Protein AF-A0A9Q3DB22-F1 (afdb_monomer_lite)

Organism: NCBI:txid1389203

Foldseek 3Di:
DDPPDLDEDDPVLAAPQPCLVSVVVVLCVSCVVVVNNCQLQVVDDPVRVVVVCVVPVCSLLSLLCNNCRSYDVVLSVVCCVPCVSGSNRVSVVSCCVRPPDPPPD

Structure (mmCIF, N/CA/C/O backbone):
data_AF-A0A9Q3DB22-F1
#
_entry.id   AF-A0A9Q3DB22-F1
#
loop_
_atom_site.group_PDB
_atom_site.id
_atom_site.type_symbol
_atom_site.label_atom_id
_atom_site.label_alt_id
_atom_site.label_comp_id
_atom_site.label_asym_id
_atom_site.label_entity_id
_atom_site.label_seq_id
_atom_site.pdbx_PDB_ins_code
_atom_site.Cartn_x
_atom_site.Cartn_y
_atom_site.Cartn_z
_atom_site.occupancy
_atom_site.B_iso_or_equiv
_atom_site.auth_seq_id
_atom_site.auth_comp_id
_atom_site.auth_asym_id
_atom_site.auth_atom_id
_atom_site.pdbx_PDB_model_num
ATOM 1 N N . MET A 1 1 ? 4.079 -16.963 -19.706 1.00 36.50 1 MET A N 1
ATOM 2 C CA . MET A 1 1 ? 4.841 -16.254 -18.656 1.00 36.50 1 MET A CA 1
ATOM 3 C C . MET A 1 1 ? 4.178 -16.580 -17.336 1.00 36.50 1 MET A C 1
ATOM 5 O O . MET A 1 1 ? 2.956 -16.636 -17.311 1.00 36.50 1 MET A O 1
ATOM 9 N N . GLY A 1 2 ? 4.958 -16.966 -16.324 1.00 39.62 2 GLY A N 1
ATOM 10 C CA . GLY A 1 2 ? 4.424 -17.506 -15.075 1.00 39.62 2 GLY A CA 1
ATOM 11 C C . GLY A 1 2 ? 3.479 -16.516 -14.401 1.00 39.62 2 GLY A C 1
ATOM 12 O O . GLY A 1 2 ? 3.788 -15.331 -14.333 1.00 39.62 2 GLY A O 1
ATOM 13 N N . ASN A 1 3 ? 2.340 -17.014 -13.921 1.00 41.59 3 ASN A N 1
ATOM 14 C CA . ASN A 1 3 ? 1.507 -16.312 -12.953 1.00 41.59 3 ASN A CA 1
ATOM 15 C C . ASN A 1 3 ? 2.346 -16.118 -11.682 1.00 41.59 3 ASN A C 1
ATOM 17 O O . ASN A 1 3 ? 2.286 -16.944 -10.772 1.00 41.59 3 ASN A O 1
ATOM 21 N N . GLU A 1 4 ? 3.178 -15.079 -11.625 1.00 53.97 4 GLU A N 1
ATOM 22 C CA . GLU A 1 4 ? 3.718 -14.631 -10.350 1.00 53.97 4 GLU A CA 1
ATOM 23 C C . GLU A 1 4 ? 2.545 -14.065 -9.559 1.00 53.97 4 GLU A C 1
ATOM 25 O O . GLU A 1 4 ? 2.113 -12.932 -9.754 1.00 53.97 4 GLU A O 1
ATOM 30 N N . SER A 1 5 ? 1.975 -14.902 -8.695 1.00 64.12 5 SER A N 1
ATOM 31 C CA . SER A 1 5 ? 1.011 -14.467 -7.697 1.00 64.12 5 SER A CA 1
ATOM 32 C C . SER A 1 5 ? 1.608 -13.294 -6.927 1.00 64.12 5 SER A C 1
ATOM 34 O O . SER A 1 5 ? 2.730 -13.401 -6.412 1.00 64.12 5 SER A O 1
ATOM 36 N N . ASN A 1 6 ? 0.862 -12.190 -6.841 1.00 66.06 6 ASN A N 1
ATOM 37 C CA . ASN A 1 6 ? 1.247 -11.063 -6.003 1.00 66.06 6 ASN A CA 1
ATOM 38 C C . ASN A 1 6 ? 1.545 -11.588 -4.594 1.00 66.06 6 ASN A C 1
ATOM 40 O O . ASN A 1 6 ? 0.722 -12.312 -4.035 1.00 66.06 6 ASN A O 1
ATOM 44 N N . PRO A 1 7 ? 2.724 -11.297 -4.029 1.00 74.56 7 PRO A N 1
ATOM 45 C CA . PRO A 1 7 ? 3.089 -11.850 -2.740 1.00 74.56 7 PRO A CA 1
ATOM 46 C C . PRO A 1 7 ? 2.141 -11.336 -1.652 1.00 74.56 7 PRO A C 1
ATOM 48 O O . PRO A 1 7 ? 1.988 -10.130 -1.442 1.00 74.56 7 PRO A O 1
ATOM 51 N N . GLU A 1 8 ? 1.522 -12.277 -0.950 1.00 82.25 8 GLU A N 1
ATOM 52 C CA . GLU A 1 8 ? 0.626 -12.015 0.168 1.00 82.25 8 GLU A CA 1
ATOM 53 C C . GLU A 1 8 ? 1.306 -12.369 1.490 1.00 82.25 8 GLU A C 1
ATOM 55 O O . GLU A 1 8 ? 1.993 -13.382 1.638 1.00 82.25 8 GLU A O 1
ATOM 60 N N . LEU A 1 9 ? 1.088 -11.517 2.479 1.00 85.00 9 LEU A N 1
ATOM 61 C CA . LEU A 1 9 ? 1.342 -11.801 3.872 1.00 85.00 9 LEU A CA 1
ATOM 62 C C . LEU A 1 9 ? 0.326 -12.841 4.352 1.00 85.00 9 LEU A C 1
ATOM 64 O O . LEU A 1 9 ? -0.841 -12.822 3.957 1.00 85.00 9 LEU A O 1
ATOM 68 N N . SER A 1 10 ? 0.742 -13.713 5.273 1.00 84.56 10 SER A N 1
ATOM 69 C CA . SER A 1 10 ? -0.202 -14.596 5.969 1.00 84.56 10 SER A CA 1
ATOM 70 C C . SER A 1 10 ? -1.300 -13.773 6.649 1.00 84.56 10 SER A C 1
ATOM 72 O O . SER A 1 10 ? -0.995 -12.705 7.178 1.00 84.56 10 SER A O 1
ATOM 74 N N . ASP A 1 11 ? -2.528 -14.284 6.736 1.00 84.56 11 ASP A N 1
ATOM 75 C CA . ASP A 1 11 ? -3.693 -13.511 7.203 1.00 84.56 11 ASP A CA 1
ATOM 76 C C . ASP A 1 11 ? -3.505 -12.822 8.564 1.00 84.56 11 ASP A C 1
ATOM 78 O O . ASP A 1 11 ? -3.943 -11.688 8.746 1.00 84.56 11 ASP A O 1
ATOM 82 N N . LYS A 1 12 ? -2.764 -13.437 9.499 1.00 82.69 12 LYS A N 1
ATOM 83 C CA . LYS A 1 12 ? -2.403 -12.830 10.801 1.00 82.69 12 LYS A CA 1
ATOM 84 C C . LYS A 1 12 ? -1.609 -11.517 10.695 1.00 82.69 12 LYS A C 1
ATOM 86 O O . LYS A 1 12 ? -1.485 -10.790 11.678 1.00 82.69 12 LYS A O 1
ATOM 91 N N . TYR A 1 13 ? -1.034 -11.239 9.531 1.00 86.38 13 TYR A N 1
ATOM 92 C CA . TYR A 1 13 ? -0.198 -10.078 9.238 1.00 86.38 13 TYR A CA 1
ATOM 93 C C . TYR A 1 13 ? -0.866 -9.086 8.288 1.00 86.38 13 TYR A C 1
ATOM 95 O O . TYR A 1 13 ? -0.332 -7.993 8.128 1.00 86.38 13 TYR A O 1
ATOM 103 N N . LYS A 1 14 ? -2.024 -9.420 7.698 1.00 91.25 14 LYS A N 1
ATOM 104 C CA . LYS A 1 14 ? -2.820 -8.470 6.911 1.00 91.25 14 LYS A CA 1
ATOM 105 C C . LYS A 1 14 ? -3.361 -7.360 7.811 1.00 91.25 14 LYS A C 1
ATOM 107 O O . LYS A 1 14 ? -3.577 -7.562 9.007 1.00 91.25 14 LYS A O 1
ATOM 112 N N . LEU A 1 15 ? -3.566 -6.172 7.251 1.00 92.75 15 LEU A N 1
ATOM 113 C CA . LEU A 1 15 ? -4.030 -5.016 8.021 1.00 92.75 15 LEU A CA 1
ATOM 114 C C . LEU A 1 15 ? -5.473 -5.231 8.491 1.00 92.75 15 LEU A C 1
ATOM 116 O O . LEU A 1 15 ? -6.366 -5.345 7.660 1.00 92.75 15 LEU A O 1
ATOM 120 N N . THR A 1 16 ? -5.716 -5.253 9.800 1.00 87.25 16 THR A N 1
ATOM 121 C CA . THR A 1 16 ? -7.048 -5.466 10.408 1.00 87.25 16 THR A CA 1
ATOM 122 C C . THR A 1 16 ? -7.541 -4.271 11.225 1.00 87.25 16 THR A C 1
ATOM 124 O O . THR A 1 16 ? -8.594 -4.339 11.850 1.00 87.25 16 THR A O 1
ATOM 127 N N . GLY A 1 17 ? -6.796 -3.163 11.212 1.00 81.56 17 GLY A N 1
ATOM 128 C CA . GLY A 1 17 ? -7.147 -1.906 11.876 1.00 81.56 17 GLY A CA 1
ATOM 129 C C . GLY A 1 17 ? -6.308 -1.593 13.115 1.00 81.56 17 GLY A C 1
ATOM 130 O O . GLY A 1 17 ? -5.917 -0.451 13.315 1.00 81.56 17 GLY A O 1
ATOM 131 N N . TYR A 1 18 ? -5.955 -2.600 13.912 1.00 85.75 18 TYR A N 1
ATOM 132 C CA . TYR A 1 18 ? -5.201 -2.398 15.162 1.00 85.75 18 TYR A CA 1
ATOM 133 C C . TYR A 1 18 ? -3.712 -2.725 15.039 1.00 85.75 18 TYR A C 1
ATOM 135 O O . TYR A 1 18 ? -2.917 -2.395 15.913 1.00 85.75 18 TYR A O 1
ATOM 143 N N . ASN A 1 19 ? -3.318 -3.380 13.949 1.00 91.88 19 ASN A N 1
ATOM 144 C CA . ASN A 1 19 ? -1.964 -3.878 13.739 1.00 91.88 19 ASN A CA 1
ATOM 145 C C . ASN A 1 19 ? -1.154 -3.027 12.752 1.00 91.88 19 ASN A C 1
ATOM 147 O O . ASN A 1 19 ? -0.167 -3.521 12.215 1.00 91.88 19 ASN A O 1
ATOM 151 N N . TYR A 1 20 ? -1.540 -1.767 12.511 1.00 92.44 20 TYR A N 1
ATOM 152 C CA . TYR A 1 20 ? -0.947 -0.938 11.457 1.00 92.44 20 TYR A CA 1
ATOM 153 C C . TYR A 1 20 ? 0.580 -0.838 11.525 1.00 92.44 20 TYR A C 1
ATOM 155 O O . TYR A 1 20 ? 1.244 -1.060 10.519 1.00 92.44 20 TYR A O 1
ATOM 163 N N . ILE A 1 21 ? 1.155 -0.566 12.702 1.00 92.25 21 ILE A N 1
ATOM 164 C CA . ILE A 1 21 ? 2.617 -0.450 12.863 1.00 92.25 21 ILE A CA 1
ATOM 165 C C . ILE A 1 21 ? 3.323 -1.741 12.442 1.00 92.25 21 ILE A C 1
ATOM 167 O O . ILE A 1 21 ? 4.307 -1.714 11.702 1.00 92.25 21 ILE A O 1
ATOM 171 N N . TYR A 1 22 ? 2.790 -2.877 12.884 1.00 92.38 22 TYR A N 1
ATOM 172 C CA . TYR A 1 22 ? 3.362 -4.179 12.584 1.00 92.38 22 TYR A CA 1
ATOM 173 C C . TYR A 1 22 ? 3.166 -4.555 11.109 1.00 92.38 22 TYR A C 1
ATOM 175 O O . TYR A 1 22 ? 4.121 -4.966 10.452 1.00 92.38 22 TYR A O 1
ATOM 183 N N . TRP A 1 23 ? 1.972 -4.323 10.556 1.00 94.81 23 TRP A N 1
ATOM 184 C CA . TRP A 1 23 ? 1.682 -4.468 9.128 1.00 94.81 23 TRP A CA 1
ATOM 185 C C . TRP A 1 23 ? 2.630 -3.622 8.271 1.00 94.81 23 TRP A C 1
ATOM 187 O O . TRP A 1 23 ? 3.233 -4.138 7.335 1.00 94.81 23 TRP A O 1
ATOM 197 N N . LYS A 1 24 ? 2.843 -2.351 8.632 1.00 94.56 24 LYS A N 1
ATOM 198 C CA . LYS A 1 24 ? 3.721 -1.419 7.913 1.00 94.56 24 LYS A CA 1
ATOM 199 C C . LYS A 1 24 ? 5.156 -1.935 7.860 1.00 94.56 24 LYS A C 1
ATOM 201 O O . LYS A 1 24 ? 5.813 -1.818 6.827 1.00 94.56 24 LYS A O 1
ATOM 206 N N . GLN A 1 25 ? 5.640 -2.539 8.946 1.00 94.00 25 GLN A N 1
ATOM 207 C CA . GLN A 1 25 ? 6.960 -3.165 8.978 1.00 94.00 25 GLN A CA 1
ATOM 208 C C . GLN A 1 25 ? 7.045 -4.380 8.041 1.00 94.00 25 GLN A C 1
ATOM 210 O O . GLN A 1 25 ? 8.017 -4.492 7.295 1.00 94.00 25 GLN A O 1
ATOM 215 N N . GLN A 1 26 ? 6.031 -5.254 8.030 1.00 95.00 26 GLN A N 1
ATOM 216 C CA . GLN A 1 26 ? 5.989 -6.403 7.113 1.00 95.00 26 GLN A CA 1
ATOM 217 C C . GLN A 1 26 ? 5.909 -5.956 5.647 1.00 95.00 26 GLN A C 1
ATOM 219 O O . GLN A 1 26 ? 6.654 -6.445 4.797 1.00 95.00 26 GLN A O 1
ATOM 224 N N . MET A 1 27 ? 5.065 -4.965 5.364 1.00 95.31 27 MET A N 1
ATOM 225 C CA . MET A 1 27 ? 4.914 -4.390 4.031 1.00 95.31 27 MET A CA 1
ATOM 226 C C . MET A 1 27 ? 6.182 -3.717 3.539 1.00 95.31 27 MET A C 1
ATOM 228 O O . MET A 1 27 ? 6.558 -3.909 2.388 1.00 95.31 27 MET A O 1
ATOM 232 N N . ARG A 1 28 ? 6.884 -2.972 4.399 1.00 94.94 28 ARG A N 1
ATOM 233 C CA . ARG A 1 28 ? 8.176 -2.382 4.043 1.00 94.94 28 ARG A CA 1
ATOM 234 C C . ARG A 1 28 ? 9.157 -3.451 3.567 1.00 94.94 28 ARG A C 1
ATOM 236 O O . ARG A 1 28 ? 9.756 -3.281 2.510 1.00 94.94 28 ARG A O 1
ATOM 243 N N . SER A 1 29 ? 9.303 -4.547 4.313 1.00 93.25 29 SER A N 1
ATOM 244 C CA . SER A 1 29 ? 10.181 -5.656 3.921 1.00 93.25 29 SER A CA 1
ATOM 245 C C . SER A 1 29 ? 9.767 -6.251 2.575 1.00 93.25 29 SER A C 1
ATOM 247 O O . SER A 1 29 ? 10.608 -6.427 1.697 1.00 93.25 29 SER A O 1
ATOM 249 N N . LEU A 1 30 ? 8.468 -6.493 2.379 1.00 92.88 30 LEU A N 1
ATOM 250 C CA . LEU A 1 30 ? 7.952 -7.056 1.135 1.00 92.88 30 LEU A CA 1
ATOM 251 C C . LEU A 1 30 ? 8.207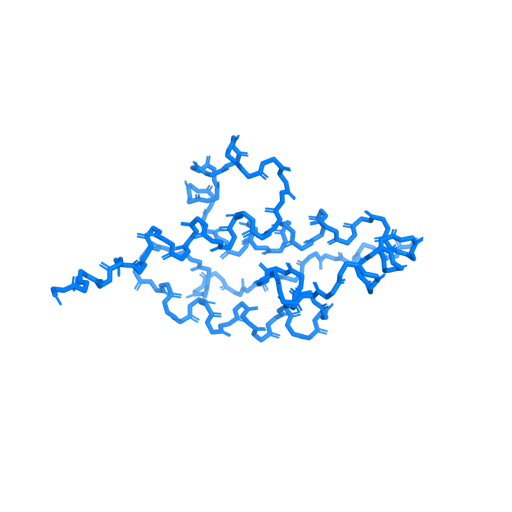 -6.145 -0.078 1.00 92.88 30 LEU A C 1
ATOM 253 O O . LEU A 1 30 ? 8.674 -6.602 -1.122 1.00 92.88 30 LEU A O 1
ATOM 257 N N . LEU A 1 31 ? 7.936 -4.848 0.070 1.00 93.44 31 LEU A N 1
ATOM 258 C CA . LEU A 1 31 ? 8.133 -3.849 -0.979 1.00 93.44 31 LEU A CA 1
ATOM 259 C C . LEU A 1 31 ? 9.615 -3.631 -1.300 1.00 93.44 31 LEU A C 1
ATOM 261 O O . LEU A 1 31 ? 9.943 -3.391 -2.458 1.00 93.44 31 LEU A O 1
ATOM 265 N N . LEU A 1 32 ? 10.513 -3.730 -0.313 1.00 92.69 32 LEU A N 1
ATOM 266 C CA . LEU A 1 32 ? 11.960 -3.663 -0.541 1.00 92.69 32 LEU A CA 1
ATOM 267 C C . LEU A 1 32 ? 12.457 -4.866 -1.348 1.00 92.69 32 LEU A C 1
ATOM 269 O O . LEU A 1 32 ? 13.182 -4.675 -2.319 1.00 92.69 32 LEU A O 1
ATOM 273 N N . ILE A 1 33 ? 12.020 -6.082 -1.001 1.00 91.00 33 ILE A N 1
ATOM 274 C CA . ILE A 1 33 ? 12.389 -7.310 -1.730 1.00 91.00 33 ILE A CA 1
ATOM 275 C C . ILE A 1 33 ? 11.943 -7.235 -3.195 1.00 91.00 33 ILE A C 1
ATOM 277 O O . ILE A 1 33 ? 12.666 -7.669 -4.086 1.00 91.00 33 ILE A O 1
ATOM 281 N N . ARG A 1 34 ? 10.766 -6.655 -3.454 1.00 87.19 34 ARG A N 1
ATOM 282 C CA . ARG A 1 34 ? 10.235 -6.459 -4.812 1.00 87.19 34 ARG A CA 1
ATOM 283 C C . ARG A 1 34 ? 10.738 -5.186 -5.501 1.00 87.19 34 ARG A C 1
ATOM 285 O O . ARG A 1 34 ? 10.396 -4.942 -6.649 1.00 87.19 34 ARG A O 1
ATOM 292 N N . GLY A 1 35 ? 11.542 -4.369 -4.821 1.00 89.94 35 GLY A N 1
ATOM 293 C CA . GLY A 1 35 ? 12.073 -3.122 -5.369 1.00 89.94 35 GLY A CA 1
ATOM 294 C C . GLY A 1 35 ? 11.026 -2.025 -5.589 1.00 89.94 35 GLY A C 1
ATOM 295 O O . GLY A 1 35 ? 11.294 -1.097 -6.346 1.00 89.94 35 GLY A O 1
ATOM 296 N N . TYR A 1 36 ? 9.855 -2.104 -4.951 1.00 92.44 36 TYR A N 1
ATOM 297 C CA . TYR A 1 36 ? 8.756 -1.137 -5.077 1.00 92.44 36 TYR A CA 1
ATOM 298 C C . TYR A 1 36 ? 8.737 -0.076 -3.976 1.00 92.44 36 TYR A C 1
ATOM 300 O O . TYR A 1 36 ? 7.992 0.891 -4.095 1.00 92.44 36 TYR A O 1
ATOM 308 N N . TYR A 1 37 ? 9.535 -0.233 -2.916 1.00 93.69 37 TYR A N 1
ATOM 309 C CA . TYR A 1 37 ? 9.462 0.633 -1.736 1.00 93.69 37 TYR A CA 1
ATOM 310 C C . TYR A 1 37 ? 9.587 2.125 -2.071 1.00 93.69 37 TYR A C 1
ATOM 312 O O . TYR A 1 37 ? 8.668 2.873 -1.760 1.00 93.69 37 TYR A O 1
ATOM 320 N N . ASP A 1 38 ? 10.646 2.538 -2.775 1.00 93.00 38 ASP A N 1
ATOM 321 C CA . ASP A 1 38 ? 10.878 3.953 -3.108 1.00 93.00 38 ASP A CA 1
ATOM 322 C C . ASP A 1 38 ? 9.738 4.557 -3.943 1.00 93.00 38 ASP A C 1
ATOM 324 O O . ASP A 1 38 ? 9.398 5.729 -3.800 1.00 93.00 38 ASP A O 1
ATOM 328 N N . MET A 1 39 ? 9.125 3.758 -4.818 1.00 92.94 39 MET A N 1
ATOM 329 C CA . MET A 1 39 ? 7.981 4.173 -5.633 1.00 92.94 39 MET A CA 1
ATOM 330 C C . MET A 1 39 ? 6.745 4.405 -4.758 1.00 92.94 39 MET A C 1
ATOM 332 O O . MET A 1 39 ? 6.074 5.433 -4.842 1.00 92.94 39 MET A O 1
ATOM 336 N N . VAL A 1 40 ? 6.462 3.440 -3.883 1.00 94.19 40 VAL A N 1
ATOM 337 C CA . VAL A 1 40 ? 5.325 3.468 -2.960 1.00 94.19 40 VAL A CA 1
ATOM 338 C C . VAL A 1 40 ? 5.454 4.615 -1.959 1.00 94.19 40 VAL A C 1
ATOM 340 O O . VAL A 1 40 ? 4.455 5.235 -1.622 1.00 94.19 40 VAL A O 1
ATOM 343 N N . THR A 1 41 ? 6.664 4.941 -1.506 1.00 93.81 41 THR A N 1
ATOM 344 C CA . THR A 1 41 ? 6.902 6.051 -0.572 1.00 93.81 41 THR A CA 1
ATOM 345 C C . THR A 1 41 ? 7.108 7.402 -1.260 1.00 93.81 41 THR A C 1
ATOM 347 O O . THR A 1 41 ? 7.272 8.408 -0.573 1.00 93.81 41 THR A O 1
ATOM 350 N N . GLY A 1 42 ? 7.115 7.452 -2.598 1.00 90.50 42 GLY A N 1
ATOM 351 C CA . GLY A 1 42 ? 7.374 8.679 -3.361 1.00 90.50 42 GLY A CA 1
ATOM 352 C C . GLY A 1 42 ? 8.824 9.175 -3.277 1.00 90.50 42 GLY A C 1
ATOM 353 O O . GLY A 1 42 ? 9.098 10.332 -3.579 1.00 90.50 42 GLY A O 1
ATOM 354 N N . GLN A 1 43 ? 9.753 8.319 -2.851 1.00 91.19 43 GLN A N 1
ATOM 355 C CA . GLN A 1 43 ? 11.186 8.610 -2.738 1.00 91.19 43 GLN A CA 1
ATOM 356 C C . GLN A 1 43 ? 11.955 8.326 -4.038 1.00 91.19 43 GLN A C 1
ATOM 358 O O . GLN A 1 43 ? 13.132 8.669 -4.153 1.00 91.19 43 GLN A O 1
ATOM 363 N N . GLN A 1 44 ? 11.314 7.694 -5.022 1.00 87.75 44 GLN A N 1
ATOM 364 C CA . GLN A 1 44 ? 11.912 7.415 -6.322 1.00 87.75 44 GLN A CA 1
ATOM 365 C C . GLN A 1 44 ? 12.053 8.693 -7.165 1.00 87.75 44 GLN A C 1
ATOM 367 O O . GLN A 1 44 ? 11.117 9.483 -7.271 1.00 87.75 44 GLN A O 1
ATOM 372 N N . SER A 1 45 ? 13.213 8.884 -7.807 1.00 88.06 45 SER A N 1
ATOM 373 C CA . SER A 1 45 ? 13.404 10.004 -8.734 1.00 88.06 45 SER A CA 1
ATOM 374 C C . SER A 1 45 ? 12.538 9.849 -9.999 1.00 88.06 45 SER A C 1
ATOM 376 O O . SER A 1 45 ? 12.350 8.720 -10.466 1.00 88.06 45 SER A O 1
ATOM 378 N N . PRO A 1 46 ? 12.052 10.956 -10.600 1.00 84.44 46 PRO A N 1
ATOM 379 C CA . PRO A 1 46 ? 11.215 10.908 -11.804 1.00 84.44 46 PRO A CA 1
ATOM 380 C C . PRO A 1 46 ? 11.863 10.179 -12.989 1.00 84.44 46 PRO A C 1
ATOM 382 O O . PRO A 1 46 ? 11.194 9.414 -13.685 1.00 84.44 46 PRO A O 1
ATOM 385 N N . ASP A 1 47 ? 13.171 10.360 -13.185 1.00 84.44 47 ASP A N 1
ATOM 386 C CA . ASP A 1 47 ? 13.910 9.731 -14.287 1.00 84.44 47 ASP A CA 1
ATOM 387 C C . ASP A 1 47 ? 13.952 8.206 -14.127 1.00 84.44 47 ASP A C 1
ATOM 389 O O . ASP A 1 47 ? 13.581 7.463 -15.036 1.00 84.44 47 ASP A O 1
ATOM 393 N N . LYS A 1 48 ? 14.299 7.730 -12.924 1.00 82.12 48 LYS A N 1
ATOM 394 C CA . LYS A 1 48 ? 14.351 6.297 -12.600 1.00 82.12 48 LYS A CA 1
ATOM 395 C C . LYS A 1 48 ? 12.966 5.652 -12.666 1.00 82.12 48 LYS A C 1
ATOM 397 O O . LYS A 1 48 ? 12.854 4.487 -13.038 1.00 82.12 48 LYS A O 1
ATOM 402 N N . PHE A 1 49 ? 11.924 6.386 -12.272 1.00 81.31 49 PHE A N 1
ATOM 403 C CA . PHE A 1 49 ? 10.538 5.937 -12.385 1.00 81.31 49 PHE A CA 1
ATOM 404 C C . PHE A 1 49 ? 10.157 5.734 -13.856 1.00 81.31 49 PHE A C 1
ATOM 406 O O . PHE A 1 49 ? 9.772 4.634 -14.239 1.00 81.31 49 PHE A O 1
ATOM 413 N N . THR A 1 50 ? 10.394 6.746 -14.695 1.00 82.88 50 THR A N 1
ATOM 414 C CA . THR A 1 50 ? 10.079 6.711 -16.132 1.00 82.88 50 THR A CA 1
ATOM 415 C C . THR A 1 50 ? 10.819 5.5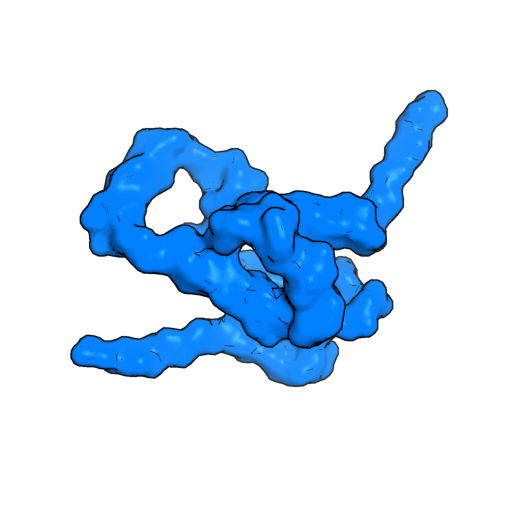88 -16.865 1.00 82.88 50 THR A C 1
ATOM 417 O O . THR A 1 50 ? 10.254 4.926 -17.734 1.00 82.88 50 THR A O 1
ATOM 420 N N . GLU A 1 51 ? 12.092 5.351 -16.542 1.00 86.50 51 GLU A N 1
ATOM 421 C CA . GLU A 1 51 ? 12.856 4.241 -17.123 1.00 86.50 51 GLU A CA 1
ATOM 422 C C . GLU A 1 51 ? 12.289 2.878 -16.722 1.00 86.50 51 GLU A C 1
ATOM 424 O O . GLU A 1 51 ? 12.163 1.991 -17.566 1.00 86.50 51 GLU A O 1
ATOM 429 N N . GLN A 1 52 ? 11.903 2.705 -15.457 1.00 81.88 52 GLN A N 1
ATOM 430 C CA . GLN A 1 52 ? 11.344 1.441 -14.983 1.00 81.88 52 GLN A CA 1
ATOM 431 C C . GLN A 1 52 ? 9.924 1.191 -15.477 1.00 81.88 52 GLN A C 1
ATOM 433 O O . GLN A 1 52 ? 9.616 0.040 -15.754 1.00 81.88 52 GLN A O 1
ATOM 438 N N . GLU A 1 53 ? 9.102 2.220 -15.672 1.00 82.50 53 GLU A N 1
ATOM 439 C CA . GLU A 1 53 ? 7.788 2.072 -16.314 1.00 82.50 53 GLU A CA 1
ATOM 440 C C . GLU A 1 53 ? 7.897 1.673 -17.790 1.00 82.50 53 GLU A C 1
ATOM 442 O O . GLU A 1 53 ? 7.046 0.955 -18.303 1.00 82.50 53 GLU A O 1
ATOM 447 N N . LYS A 1 54 ? 8.960 2.086 -18.491 1.00 86.06 54 LYS A N 1
ATOM 448 C CA . LYS A 1 54 ? 9.216 1.608 -19.861 1.00 86.06 54 LYS A CA 1
ATOM 449 C C . LYS A 1 54 ? 9.599 0.128 -19.895 1.00 86.06 54 LYS A C 1
ATOM 451 O O . LYS A 1 54 ? 9.287 -0.552 -20.868 1.00 86.06 54 LYS A O 1
ATOM 456 N N . ILE A 1 55 ? 10.313 -0.344 -18.872 1.00 88.31 55 ILE A N 1
ATOM 457 C CA . ILE A 1 55 ? 10.766 -1.738 -18.751 1.00 88.31 55 ILE A CA 1
ATOM 458 C C . ILE A 1 55 ? 9.627 -2.640 -18.256 1.00 88.31 55 ILE A C 1
ATOM 460 O O . ILE A 1 55 ? 9.478 -3.759 -18.739 1.00 88.31 55 ILE A O 1
ATOM 464 N N . ASP A 1 56 ? 8.835 -2.146 -17.308 1.00 85.81 56 ASP A N 1
ATOM 465 C CA . ASP A 1 56 ? 7.723 -2.838 -16.663 1.00 85.81 56 ASP A CA 1
ATOM 466 C C . ASP A 1 56 ? 6.528 -1.874 -16.512 1.00 85.81 56 ASP A C 1
ATOM 468 O O . ASP A 1 56 ? 6.386 -1.203 -15.482 1.00 85.81 56 ASP A O 1
ATOM 472 N N . PRO A 1 57 ? 5.666 -1.778 -17.542 1.00 86.31 57 PRO A N 1
ATOM 473 C CA . PRO A 1 57 ? 4.504 -0.887 -17.535 1.00 86.31 57 PRO A CA 1
ATOM 474 C C . PRO A 1 57 ? 3.468 -1.220 -16.454 1.00 86.31 57 PRO A C 1
ATOM 476 O O . PRO A 1 57 ? 2.707 -0.349 -16.028 1.00 86.31 57 PRO A O 1
ATOM 479 N N . ASP A 1 58 ? 3.439 -2.470 -15.984 1.00 89.25 58 ASP A N 1
ATOM 480 C CA . ASP A 1 58 ? 2.461 -2.948 -15.005 1.00 89.25 58 ASP A CA 1
ATOM 481 C C . ASP A 1 58 ? 2.922 -2.743 -13.560 1.00 89.25 58 ASP A C 1
ATOM 483 O O . ASP A 1 58 ? 2.130 -2.874 -12.624 1.00 89.25 58 ASP A O 1
ATOM 487 N N . ARG A 1 59 ? 4.179 -2.346 -13.355 1.00 88.44 59 ARG A N 1
ATOM 488 C CA . ARG A 1 59 ? 4.805 -2.125 -12.047 1.00 88.44 59 ARG A CA 1
ATOM 489 C C . ARG A 1 59 ? 3.943 -1.328 -11.068 1.00 88.44 59 ARG A C 1
ATOM 491 O O . ARG A 1 59 ? 3.804 -1.709 -9.903 1.00 88.44 59 ARG A O 1
ATOM 498 N N . THR A 1 60 ? 3.358 -0.224 -11.528 1.00 90.31 60 THR A N 1
ATOM 499 C CA . THR A 1 60 ? 2.499 0.643 -10.707 1.00 90.31 60 THR A CA 1
ATOM 500 C C . THR A 1 60 ? 1.241 -0.099 -10.248 1.00 90.31 60 THR A C 1
ATOM 502 O O . THR A 1 60 ? 0.896 -0.059 -9.063 1.00 90.31 60 THR A O 1
ATOM 505 N N . HIS A 1 61 ? 0.605 -0.845 -11.154 1.00 91.12 61 HIS A N 1
ATOM 506 C CA . HIS A 1 61 ? -0.568 -1.665 -10.855 1.00 91.12 61 HIS A CA 1
ATOM 507 C C . HIS A 1 61 ? -0.228 -2.823 -9.912 1.00 91.12 61 HIS A C 1
ATOM 509 O O . HIS A 1 61 ? -0.960 -3.071 -8.953 1.00 91.12 61 HIS A O 1
ATOM 515 N N . ILE A 1 62 ? 0.905 -3.495 -10.130 1.00 91.56 62 ILE A N 1
ATOM 516 C CA . ILE A 1 62 ? 1.385 -4.593 -9.283 1.00 91.56 62 ILE A CA 1
ATOM 517 C C . ILE A 1 62 ? 1.651 -4.091 -7.862 1.00 91.56 62 ILE A C 1
ATOM 519 O O . ILE A 1 62 ? 1.192 -4.698 -6.894 1.00 91.56 62 ILE A O 1
ATOM 523 N N . ALA A 1 63 ? 2.338 -2.959 -7.706 1.00 92.31 63 ALA A N 1
ATOM 524 C 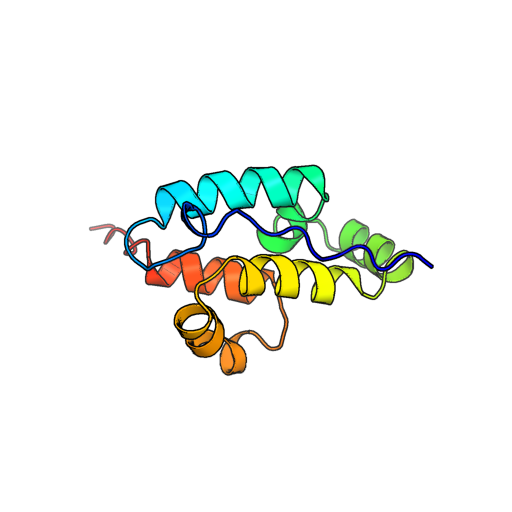CA . ALA A 1 63 ? 2.594 -2.386 -6.389 1.00 92.31 63 ALA A CA 1
ATOM 525 C C . ALA A 1 63 ? 1.302 -1.973 -5.669 1.00 92.31 63 ALA A C 1
ATOM 527 O O . ALA A 1 63 ? 1.175 -2.216 -4.467 1.00 92.31 63 ALA A O 1
ATOM 528 N N . TYR A 1 64 ? 0.327 -1.405 -6.390 1.00 93.25 64 TYR A N 1
ATOM 529 C CA . TYR A 1 64 ? -0.992 -1.107 -5.826 1.00 93.2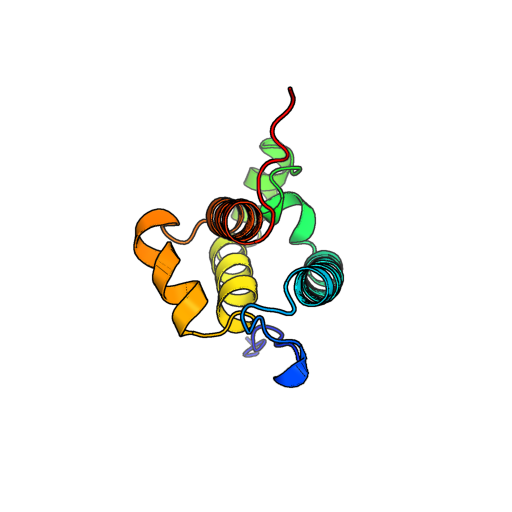5 64 TYR A CA 1
ATOM 530 C C . TYR A 1 64 ? -1.687 -2.382 -5.344 1.00 93.25 64 TYR A C 1
ATOM 532 O O . TYR A 1 64 ? -2.136 -2.453 -4.198 1.00 93.25 64 TYR A O 1
ATOM 540 N N . ALA A 1 65 ? -1.721 -3.412 -6.193 1.00 92.12 65 ALA A N 1
ATOM 541 C CA . ALA A 1 65 ? -2.340 -4.690 -5.876 1.00 92.12 65 ALA A CA 1
ATOM 542 C C . ALA A 1 65 ? -1.686 -5.352 -4.657 1.00 92.12 65 ALA A C 1
ATOM 544 O O . ALA A 1 65 ? -2.397 -5.829 -3.780 1.00 92.12 65 ALA A O 1
ATOM 545 N N . ILE A 1 66 ? -0.354 -5.320 -4.544 1.00 93.12 66 ILE A N 1
ATOM 546 C CA . ILE A 1 66 ? 0.366 -5.842 -3.374 1.00 93.12 66 ILE A CA 1
ATOM 547 C C . ILE A 1 66 ? -0.083 -5.135 -2.093 1.00 93.12 66 ILE A C 1
ATOM 549 O O . ILE A 1 66 ? -0.365 -5.806 -1.105 1.00 93.12 66 ILE A O 1
ATOM 553 N N . ILE A 1 67 ? -0.179 -3.803 -2.077 1.00 93.81 67 ILE A N 1
ATOM 554 C CA . ILE A 1 67 ? -0.634 -3.084 -0.877 1.00 93.81 67 ILE A CA 1
ATOM 555 C C . ILE A 1 67 ? -2.091 -3.444 -0.570 1.00 93.81 67 ILE A C 1
ATOM 557 O O . ILE A 1 67 ? -2.397 -3.832 0.556 1.00 93.81 67 ILE A O 1
ATOM 561 N N . SER A 1 68 ? -2.961 -3.388 -1.579 1.00 92.44 68 SER A N 1
ATOM 562 C CA . SER A 1 68 ? -4.397 -3.641 -1.445 1.00 92.44 68 SER A CA 1
ATOM 563 C C . SER A 1 68 ? -4.714 -5.058 -0.954 1.00 92.44 68 SER A C 1
ATOM 565 O O . SER A 1 68 ? -5.507 -5.220 -0.029 1.00 92.44 68 SER A O 1
ATOM 567 N N . LEU A 1 69 ? -4.078 -6.089 -1.521 1.00 91.69 69 LEU A N 1
ATOM 568 C CA . LEU A 1 69 ? -4.269 -7.498 -1.137 1.00 91.69 69 LEU A CA 1
ATOM 569 C C . LEU A 1 69 ? -3.805 -7.788 0.294 1.00 91.69 69 LEU A C 1
ATOM 571 O O . LEU A 1 69 ? -4.313 -8.692 0.959 1.00 91.69 69 LEU A O 1
ATOM 575 N N . ASN A 1 70 ? -2.837 -7.008 0.774 1.00 93.25 70 ASN A N 1
ATOM 576 C CA . ASN A 1 70 ? -2.311 -7.120 2.126 1.00 93.25 70 ASN A CA 1
ATOM 577 C C . ASN A 1 70 ? -3.057 -6.244 3.137 1.00 93.25 70 ASN A C 1
ATOM 579 O O . ASN A 1 70 ? -2.753 -6.284 4.334 1.00 93.25 70 ASN A O 1
ATOM 583 N N . CYS A 1 71 ? -4.064 -5.497 2.694 1.00 90.25 71 CYS A N 1
ATOM 584 C CA . CYS A 1 71 ? -5.060 -4.890 3.558 1.00 90.25 71 CYS A CA 1
ATOM 585 C C . CYS A 1 71 ? -6.271 -5.819 3.723 1.00 90.25 71 CYS A C 1
ATOM 587 O O . CYS A 1 71 ? -6.589 -6.619 2.846 1.00 90.25 71 CYS A O 1
ATOM 589 N N . ASN A 1 72 ? -7.013 -5.697 4.828 1.00 85.38 72 ASN A N 1
ATOM 590 C CA . ASN A 1 72 ? -8.383 -6.207 4.837 1.00 85.38 72 ASN A CA 1
ATOM 591 C C . ASN A 1 72 ? -9.169 -5.521 3.707 1.00 85.38 72 ASN A C 1
ATOM 593 O O . ASN A 1 72 ? -9.089 -4.299 3.565 1.00 85.38 72 ASN A O 1
ATOM 597 N N . VAL A 1 73 ? -9.952 -6.293 2.946 1.00 80.06 73 VAL A N 1
ATOM 598 C CA . VAL A 1 73 ? -10.6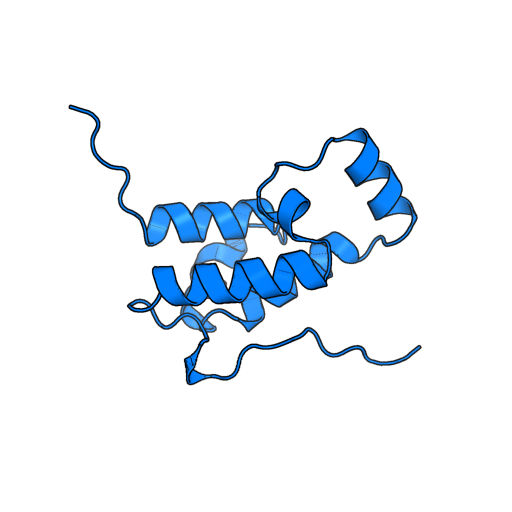92 -5.799 1.770 1.00 80.06 73 VAL A CA 1
ATOM 599 C C . VAL A 1 73 ? -11.536 -4.560 2.081 1.00 80.06 73 VAL A C 1
ATOM 601 O O . VAL A 1 73 ? -11.585 -3.635 1.278 1.00 80.06 73 VAL A O 1
ATOM 604 N N . LYS A 1 74 ? -12.119 -4.486 3.287 1.00 85.12 74 LYS A N 1
ATOM 605 C CA . LYS A 1 74 ? -12.932 -3.344 3.723 1.00 85.12 74 LYS A CA 1
ATOM 606 C C . LYS A 1 74 ? -12.115 -2.068 3.902 1.00 85.12 74 LYS A C 1
ATOM 608 O O . LYS A 1 74 ? -12.669 -0.984 3.767 1.00 85.12 74 LYS A O 1
ATOM 613 N N . ILE A 1 75 ? -10.834 -2.182 4.251 1.00 85.56 75 ILE A N 1
ATOM 614 C CA . ILE A 1 75 ? -9.929 -1.039 4.420 1.00 85.56 75 ILE A CA 1
ATOM 615 C C . ILE A 1 75 ? -9.473 -0.556 3.045 1.00 85.56 75 ILE A C 1
ATOM 617 O O . ILE A 1 75 ? -9.603 0.626 2.760 1.00 85.56 75 ILE A O 1
ATOM 621 N N . ALA A 1 76 ? -9.018 -1.462 2.172 1.00 83.31 76 ALA A N 1
ATOM 622 C CA . ALA A 1 76 ? -8.617 -1.103 0.809 1.00 83.31 76 ALA A CA 1
ATOM 623 C C . ALA A 1 76 ? -9.759 -0.402 0.049 1.00 83.31 76 ALA A C 1
ATOM 625 O O . ALA A 1 76 ? -9.572 0.695 -0.477 1.00 83.31 76 ALA A O 1
ATOM 626 N N . SER A 1 77 ? -10.979 -0.952 0.133 1.00 85.81 77 SER A N 1
ATOM 627 C CA . SER A 1 77 ? -12.158 -0.400 -0.545 1.00 85.81 77 SER A CA 1
ATOM 628 C C . SER A 1 77 ? -12.537 1.023 -0.119 1.00 85.81 77 SER A C 1
ATOM 630 O O . SER A 1 77 ? -13.213 1.726 -0.863 1.00 85.81 77 SER A O 1
ATOM 632 N N . GLN A 1 78 ? -12.111 1.480 1.067 1.00 88.19 78 GLN A N 1
ATOM 633 C CA . GLN A 1 78 ? -12.373 2.857 1.513 1.00 88.19 78 GLN A CA 1
ATOM 634 C C . GLN A 1 78 ? -11.594 3.889 0.695 1.00 88.19 78 GLN A C 1
ATOM 636 O O . GLN A 1 78 ? -11.993 5.053 0.635 1.00 88.19 78 GLN A O 1
ATOM 641 N N . PHE A 1 79 ? -10.491 3.476 0.070 1.00 86.62 79 PHE A N 1
ATOM 642 C CA . PHE A 1 79 ? -9.569 4.375 -0.610 1.00 86.62 79 PHE A CA 1
ATOM 643 C C . PHE A 1 79 ? -9.560 4.207 -2.132 1.00 86.62 79 PHE A C 1
ATOM 645 O O . PHE A 1 79 ? -8.975 5.057 -2.802 1.00 86.62 79 PHE A O 1
ATOM 652 N N . ASP A 1 80 ? -10.231 3.195 -2.690 1.00 80.75 80 ASP A N 1
ATOM 653 C CA . ASP A 1 80 ? -10.209 2.891 -4.132 1.00 80.75 80 ASP A CA 1
ATOM 654 C C . ASP A 1 80 ? -10.560 4.108 -5.003 1.00 80.75 80 ASP A C 1
ATOM 656 O O . ASP A 1 80 ? -9.799 4.480 -5.899 1.00 80.75 80 ASP A O 1
ATOM 660 N N . ASN A 1 81 ? -11.646 4.815 -4.666 1.00 80.25 81 ASN A N 1
ATOM 661 C CA . ASN A 1 81 ? -12.080 6.014 -5.397 1.00 80.25 81 ASN A CA 1
ATOM 662 C C . ASN A 1 81 ? -11.072 7.173 -5.317 1.00 80.25 81 ASN A C 1
ATOM 664 O O . ASN A 1 81 ? -11.019 8.011 -6.214 1.00 80.25 81 ASN A O 1
ATOM 668 N N . LYS A 1 82 ? -10.282 7.247 -4.238 1.00 82.69 82 LYS A N 1
ATOM 669 C CA . LYS A 1 82 ? -9.308 8.325 -4.002 1.00 82.69 82 LYS A CA 1
ATOM 670 C C . LYS A 1 82 ? -7.953 8.017 -4.637 1.00 82.69 82 LYS A C 1
ATOM 672 O O . LYS A 1 82 ? -7.246 8.935 -5.045 1.00 82.69 82 LYS A O 1
ATOM 677 N N . CYS A 1 83 ? -7.576 6.743 -4.700 1.00 83.00 83 CYS A N 1
ATOM 678 C CA . CYS A 1 83 ? -6.228 6.354 -5.091 1.00 83.00 83 CYS A CA 1
ATOM 679 C C . CYS A 1 83 ? -6.038 6.268 -6.603 1.00 83.00 83 CYS A C 1
ATOM 681 O O . CYS A 1 83 ? -4.915 6.473 -7.055 1.00 83.00 83 CYS A O 1
ATOM 683 N N . ASN A 1 84 ? -7.091 5.989 -7.385 1.00 85.62 84 ASN A N 1
ATOM 684 C CA . ASN A 1 84 ? -6.994 5.798 -8.841 1.00 85.62 84 ASN A CA 1
ATOM 685 C C . ASN A 1 84 ? -5.807 4.887 -9.228 1.00 85.62 84 ASN A C 1
ATOM 687 O O . ASN A 1 84 ? -4.975 5.250 -10.057 1.00 85.62 84 ASN A O 1
ATOM 691 N N . LEU A 1 85 ? -5.676 3.753 -8.525 1.00 83.62 85 LEU A N 1
ATOM 692 C CA . LEU A 1 85 ? -4.604 2.759 -8.693 1.00 83.62 85 LEU A CA 1
ATOM 693 C C . LEU A 1 85 ? -3.172 3.276 -8.446 1.00 83.62 85 LEU A C 1
ATOM 695 O O . LEU A 1 85 ? -2.202 2.601 -8.780 1.00 83.62 85 LEU A O 1
ATOM 699 N N . LYS A 1 86 ? -3.004 4.449 -7.821 1.00 90.56 86 LYS A N 1
ATOM 700 C CA . LYS A 1 86 ? -1.686 4.991 -7.472 1.00 90.56 86 LYS A CA 1
ATOM 701 C C . LYS A 1 86 ? -1.226 4.446 -6.116 1.00 90.56 86 LYS A C 1
ATOM 703 O O . LYS A 1 86 ? -1.799 4.826 -5.088 1.00 90.56 86 LYS A O 1
ATOM 708 N N . PRO A 1 87 ? -0.173 3.609 -6.068 1.00 92.81 87 PRO A N 1
ATOM 709 C CA . PRO A 1 87 ? 0.283 2.984 -4.828 1.00 92.81 87 PRO A CA 1
ATOM 710 C C . PRO A 1 87 ? 0.768 4.006 -3.796 1.00 92.81 87 PRO A C 1
ATOM 712 O O . PRO A 1 87 ? 0.519 3.831 -2.606 1.00 92.81 87 PRO A O 1
ATOM 715 N N . THR A 1 88 ? 1.384 5.105 -4.241 1.00 93.81 88 THR A N 1
ATOM 716 C CA . THR A 1 88 ? 1.826 6.199 -3.365 1.00 93.81 88 THR A CA 1
ATOM 717 C C . THR A 1 88 ? 0.656 6.869 -2.650 1.00 93.81 88 THR A C 1
ATOM 719 O O . THR A 1 88 ? 0.731 7.133 -1.455 1.00 93.81 88 THR A O 1
ATOM 722 N N . ILE A 1 89 ? -0.468 7.082 -3.349 1.00 93.44 89 ILE A N 1
ATOM 723 C CA . ILE A 1 89 ? -1.663 7.683 -2.740 1.00 93.44 89 ILE A CA 1
ATOM 724 C C . ILE A 1 89 ? -2.264 6.732 -1.704 1.00 93.44 89 ILE A C 1
ATOM 726 O O . ILE A 1 89 ? -2.623 7.178 -0.615 1.00 93.44 89 ILE A O 1
ATOM 730 N N . LEU A 1 90 ? -2.339 5.433 -2.013 1.00 93.81 90 LEU A N 1
ATOM 731 C CA . LEU A 1 90 ? -2.840 4.432 -1.071 1.00 93.81 90 LEU A CA 1
ATOM 732 C C . LEU A 1 90 ? -1.970 4.362 0.188 1.00 93.81 90 LEU A C 1
ATOM 734 O O . LEU A 1 90 ? -2.499 4.399 1.297 1.00 93.81 90 LEU A O 1
ATOM 738 N N . TRP A 1 91 ? -0.645 4.330 0.026 1.00 94.75 91 TRP A N 1
ATOM 739 C CA . TRP A 1 91 ? 0.298 4.332 1.144 1.00 94.75 91 TRP A CA 1
ATOM 740 C C . TRP A 1 91 ? 0.110 5.548 2.056 1.00 94.75 91 TRP A C 1
ATOM 742 O O . TRP A 1 91 ? -0.059 5.386 3.264 1.00 94.75 91 TRP A O 1
ATOM 752 N N . THR A 1 92 ? 0.051 6.754 1.483 1.00 92.94 92 THR A N 1
ATOM 753 C CA . THR A 1 92 ? -0.187 7.986 2.249 1.00 92.94 92 THR A CA 1
ATOM 754 C C . THR A 1 92 ? -1.553 7.982 2.934 1.00 92.94 92 THR A C 1
ATOM 756 O O . THR A 1 92 ? -1.645 8.363 4.096 1.00 92.94 92 THR A O 1
ATOM 759 N N . CYS A 1 93 ? -2.616 7.517 2.268 1.00 91.62 93 CYS A N 1
ATOM 760 C CA . CYS A 1 93 ? -3.944 7.450 2.884 1.00 91.62 93 CYS A CA 1
ATOM 761 C C . CYS A 1 93 ? -3.968 6.510 4.096 1.00 91.62 93 CYS A C 1
ATOM 763 O O . CYS A 1 93 ? -4.574 6.845 5.111 1.00 91.62 93 CYS A O 1
ATOM 765 N N . LEU A 1 94 ? -3.287 5.364 4.014 1.00 92.25 94 LEU A N 1
ATOM 766 C CA . LEU A 1 94 ? -3.153 4.437 5.138 1.00 92.25 94 LEU A CA 1
ATOM 767 C C . LEU A 1 94 ? -2.324 5.048 6.276 1.00 92.25 94 LEU A C 1
ATOM 769 O O . LEU A 1 94 ? -2.693 4.909 7.441 1.00 92.25 94 LEU A O 1
ATOM 773 N N . GLU A 1 95 ? -1.241 5.764 5.958 1.00 91.56 95 GLU A N 1
ATOM 774 C CA . GLU A 1 95 ? -0.465 6.504 6.957 1.00 91.56 95 GLU A CA 1
ATOM 775 C C . GLU A 1 95 ? -1.311 7.549 7.679 1.00 91.56 95 GLU A C 1
ATOM 777 O O . GLU A 1 95 ? -1.342 7.535 8.905 1.00 91.56 95 GLU A O 1
ATOM 782 N N . GLU A 1 96 ? -2.031 8.402 6.952 1.00 89.88 96 GLU A N 1
ATOM 783 C CA . GLU A 1 96 ? -2.872 9.447 7.544 1.00 89.88 96 GLU A CA 1
ATOM 784 C C . GLU A 1 96 ? -4.055 8.886 8.344 1.00 89.88 96 GLU A C 1
ATOM 786 O O . GLU A 1 96 ? -4.474 9.496 9.326 1.00 89.88 96 GLU A O 1
ATOM 791 N N . PHE A 1 97 ? -4.598 7.736 7.937 1.00 89.19 97 PHE A N 1
ATOM 792 C CA . PHE A 1 97 ? -5.720 7.103 8.626 1.00 89.19 97 PHE A CA 1
ATOM 793 C C . PHE A 1 97 ? -5.308 6.471 9.964 1.00 89.19 97 PHE A C 1
ATOM 795 O O . PHE A 1 97 ? -6.048 6.566 10.941 1.00 89.19 97 PHE A O 1
ATOM 802 N N . TYR A 1 98 ? -4.139 5.821 10.021 1.00 90.31 98 TYR A N 1
ATOM 803 C CA . TYR A 1 98 ? -3.707 5.059 11.201 1.00 90.31 98 TYR A CA 1
ATOM 804 C C . TYR A 1 98 ? -2.715 5.779 12.109 1.00 90.31 98 TYR A C 1
ATOM 806 O O . TYR A 1 98 ? -2.617 5.435 13.288 1.00 90.31 98 TYR A O 1
ATOM 814 N N . LEU A 1 99 ? -1.957 6.738 11.586 1.00 84.44 99 LEU A N 1
ATOM 815 C CA . LEU A 1 99 ? -1.075 7.584 12.377 1.00 84.44 99 LEU A CA 1
ATOM 816 C C . LEU A 1 99 ? -1.737 8.958 12.479 1.00 84.44 99 LEU A C 1
ATOM 818 O O . LEU A 1 99 ? -1.686 9.721 11.512 1.00 84.44 99 LEU A O 1
ATOM 822 N N . PRO A 1 100 ? -2.349 9.304 13.628 1.00 66.44 100 PRO A N 1
ATOM 823 C CA . PRO A 1 100 ? -2.796 10.666 13.853 1.00 66.44 100 PRO A CA 1
ATOM 824 C C . PRO A 1 100 ? -1.621 11.605 13.590 1.00 66.44 100 PRO A C 1
ATOM 826 O O . PRO A 1 100 ? -0.521 11.373 14.101 1.00 66.44 100 PRO A O 1
ATOM 829 N N . LYS A 1 101 ? -1.842 12.668 12.807 1.00 61.75 101 LYS A N 1
ATOM 830 C CA . LYS A 1 101 ? -0.878 13.767 12.733 1.00 61.75 101 LYS A CA 1
ATOM 831 C C . LYS A 1 101 ? -0.691 14.240 14.169 1.00 61.75 101 LYS A C 1
ATOM 833 O O . LYS A 1 101 ? -1.651 14.706 14.782 1.00 61.75 101 LYS A O 1
ATOM 838 N N . THR A 1 102 ? 0.503 14.065 14.732 1.00 52.81 102 THR A N 1
ATOM 839 C CA . THR A 1 102 ? 0.848 14.736 15.984 1.00 52.81 102 THR A CA 1
ATOM 840 C C . THR A 1 102 ? 0.569 16.206 15.750 1.00 52.81 102 THR A C 1
ATOM 842 O O . THR A 1 102 ? 1.182 16.803 14.864 1.00 52.81 102 THR A O 1
ATOM 845 N N . ILE A 1 103 ? -0.402 16.748 16.484 1.00 50.44 103 ILE A N 1
ATOM 846 C CA . ILE A 1 103 ? -0.623 18.184 16.569 1.00 50.44 103 ILE A CA 1
ATOM 847 C C . ILE A 1 103 ? 0.722 18.745 17.028 1.00 50.44 103 ILE A C 1
ATOM 849 O O . ILE A 1 103 ? 1.138 18.520 18.164 1.00 50.44 103 ILE A O 1
ATOM 853 N N . GLN A 1 104 ? 1.456 19.365 16.108 1.00 46.56 104 GLN A N 1
ATOM 854 C CA . GLN A 1 104 ? 2.548 20.248 16.478 1.00 46.56 104 GLN A CA 1
ATOM 855 C C . GLN A 1 104 ? 1.863 21.468 17.093 1.00 46.56 104 GLN A C 1
ATOM 857 O O . GLN A 1 104 ? 1.302 22.284 16.364 1.00 46.56 104 GLN A O 1
ATOM 862 N N . ASN A 1 105 ? 1.796 21.487 18.427 1.00 37.41 105 ASN A N 1
ATOM 863 C CA . ASN A 1 105 ? 1.532 22.704 19.194 1.00 37.41 105 ASN A CA 1
ATOM 864 C C . ASN A 1 105 ? 2.655 23.713 18.962 1.00 37.41 105 ASN A C 1
ATOM 866 O O . ASN A 1 105 ? 3.824 23.266 18.890 1.00 37.41 105 ASN A O 1
#

Sequence (105 aa):
MGNESNPELSDKYKLTGYNYIYWKQQMRSLLLIRGYYDMVTGQQSPDKFTEQEKIDPDRTHIAYAIISLNCNVKIASQFDNKCNLKPTILWTCLEEFYLPKTIQN

Secondary structure (DSSP, 8-state):
----PPP---GGGSB-SS-HHHHHHHHHHHH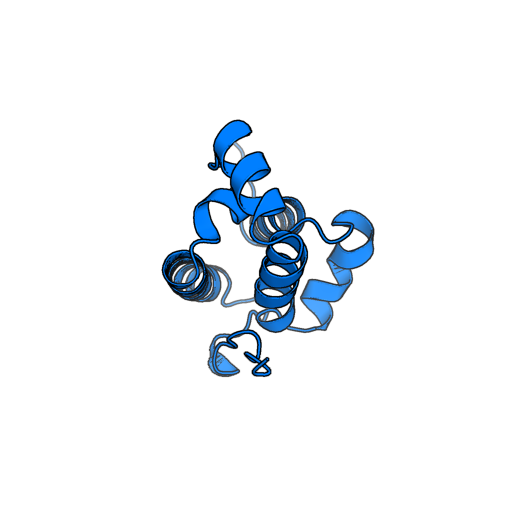HHTT-HHHHTT-S-HHHHHHHHHH-TTHHHHHHHHHHHTB-HHHHTTTHHHHTT-HHHHHHHHHHHHS------

pLDDT: mean 84.61, std 13.18, range [36.5, 95.31]

Radius of gyration: 14.09 Å; chains: 1; bounding box: 27×40×39 Å